Protein AF-A0A1S1Q9T5-F1 (afdb_monomer_lite)

Radius of gyration: 15.63 Å; chains: 1; bounding box: 30×16×54 Å

Foldseek 3Di:
DVLVVLLVVLLQLLQPDQDLVNSLVVSVVSLVVVCVVVQVVCCVPPVVVPDPVSVVVSVVSSVSSNVSSVVSNVVNVVVVVVVVVD

Structure (mmCIF, N/CA/C/O backbone):
data_AF-A0A1S1Q9T5-F1
#
_entry.id   AF-A0A1S1Q9T5-F1
#
loop_
_atom_site.group_PDB
_atom_site.id
_atom_site.type_symbol
_atom_site.label_atom_id
_atom_site.label_alt_id
_atom_site.label_comp_id
_atom_site.label_asym_id
_atom_site.label_entity_id
_atom_site.label_seq_id
_atom_site.pdbx_PDB_ins_code
_atom_site.Cartn_x
_atom_site.Cartn_y
_atom_site.Cartn_z
_atom_site.occupancy
_atom_site.B_iso_or_equiv
_atom_site.auth_seq_id
_atom_site.auth_comp_id
_atom_site.auth_asym_id
_atom_site.auth_atom_id
_atom_site.pdbx_PDB_model_num
ATOM 1 N N . MET A 1 1 ? 10.849 -7.955 -4.914 1.00 50.88 1 MET A N 1
ATOM 2 C CA . MET A 1 1 ? 11.074 -7.750 -3.460 1.00 50.88 1 MET A CA 1
ATOM 3 C C . MET A 1 1 ? 10.328 -6.525 -2.893 1.00 50.88 1 MET A C 1
ATOM 5 O O . MET A 1 1 ? 9.770 -6.646 -1.812 1.00 50.88 1 MET A O 1
ATOM 9 N N . ALA A 1 2 ? 10.233 -5.381 -3.592 1.00 59.16 2 ALA A N 1
ATOM 10 C CA . ALA A 1 2 ? 9.616 -4.149 -3.056 1.00 59.16 2 ALA A CA 1
ATOM 11 C C . ALA A 1 2 ? 8.101 -4.229 -2.726 1.00 59.16 2 ALA A C 1
ATOM 13 O O . ALA A 1 2 ? 7.648 -3.649 -1.743 1.00 59.16 2 ALA A O 1
ATOM 14 N N . GLN A 1 3 ? 7.312 -4.983 -3.500 1.00 60.22 3 GLN A N 1
ATOM 15 C CA . GLN A 1 3 ? 5.851 -5.071 -3.322 1.00 60.22 3 GLN A CA 1
ATOM 16 C C . GLN A 1 3 ? 5.433 -5.782 -2.021 1.00 60.22 3 GLN A C 1
ATOM 18 O O . GLN A 1 3 ? 4.447 -5.401 -1.395 1.00 60.22 3 GLN A O 1
ATOM 23 N N . ILE A 1 4 ? 6.213 -6.768 -1.562 1.00 64.19 4 ILE A N 1
ATOM 24 C CA . ILE A 1 4 ? 5.937 -7.505 -0.317 1.00 64.19 4 ILE A CA 1
ATOM 25 C C . ILE A 1 4 ? 6.123 -6.590 0.901 1.00 64.19 4 ILE A C 1
ATOM 27 O O . ILE A 1 4 ? 5.299 -6.599 1.813 1.00 64.19 4 ILE A O 1
ATOM 31 N N . ALA A 1 5 ? 7.158 -5.743 0.892 1.00 65.12 5 ALA A N 1
ATOM 32 C CA . ALA A 1 5 ? 7.405 -4.778 1.963 1.00 65.12 5 ALA A CA 1
ATOM 33 C C . ALA A 1 5 ? 6.255 -3.765 2.109 1.00 65.12 5 ALA A C 1
ATOM 35 O O . ALA A 1 5 ? 5.893 -3.401 3.226 1.00 65.12 5 ALA A O 1
ATOM 36 N N . MET A 1 6 ? 5.621 -3.366 1.000 1.00 66.50 6 MET A N 1
ATO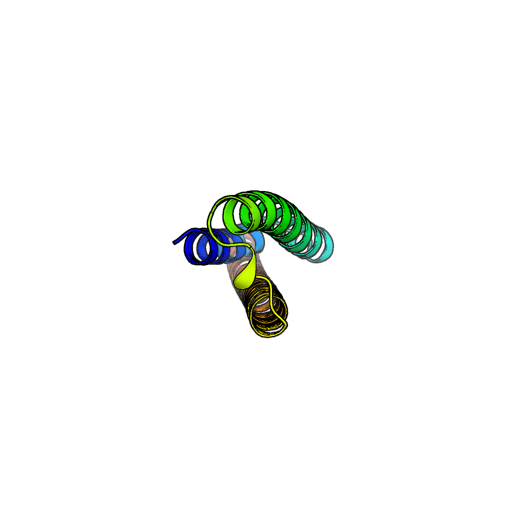M 37 C CA . MET A 1 6 ? 4.431 -2.511 1.046 1.00 66.50 6 MET A CA 1
ATOM 38 C C . MET A 1 6 ? 3.236 -3.190 1.708 1.00 66.50 6 MET A C 1
ATOM 40 O O . MET A 1 6 ? 2.572 -2.575 2.542 1.00 66.50 6 MET A O 1
ATOM 44 N N . LEU A 1 7 ? 2.982 -4.463 1.395 1.00 66.31 7 LEU A N 1
ATOM 45 C CA . LEU A 1 7 ? 1.890 -5.215 2.018 1.00 66.31 7 LEU A CA 1
ATOM 46 C C . LEU A 1 7 ? 2.076 -5.321 3.539 1.00 66.31 7 LEU A C 1
ATOM 48 O O . LEU A 1 7 ? 1.105 -5.180 4.283 1.00 66.31 7 LEU A O 1
ATOM 52 N N . LEU A 1 8 ? 3.317 -5.449 4.016 1.00 72.88 8 LEU A N 1
ATOM 53 C CA . LEU A 1 8 ? 3.624 -5.481 5.450 1.00 72.88 8 LEU A CA 1
ATOM 54 C C . LEU A 1 8 ? 3.285 -4.171 6.180 1.00 72.88 8 LEU A C 1
ATOM 56 O O . LEU A 1 8 ? 2.985 -4.214 7.371 1.00 72.88 8 LEU A O 1
ATOM 60 N N . LEU A 1 9 ? 3.283 -3.024 5.491 1.00 70.69 9 LEU A N 1
ATOM 61 C CA . LEU A 1 9 ? 2.964 -1.718 6.085 1.00 70.69 9 LEU A CA 1
ATOM 62 C C . LEU A 1 9 ? 1.457 -1.428 6.146 1.00 70.69 9 LEU A C 1
ATOM 64 O O . LEU A 1 9 ? 1.005 -0.675 7.012 1.00 70.69 9 LEU A O 1
ATOM 68 N N . THR A 1 10 ? 0.658 -2.046 5.275 1.00 72.31 10 THR A N 1
ATOM 69 C CA . THR A 1 10 ? -0.797 -1.803 5.212 1.00 72.31 10 THR A CA 1
ATOM 70 C C . THR A 1 10 ? -1.549 -2.273 6.464 1.00 72.31 10 THR A C 1
ATOM 72 O O . THR A 1 10 ? -2.449 -1.588 6.957 1.00 72.31 10 THR A O 1
ATOM 75 N N . VAL A 1 11 ? -1.121 -3.386 7.066 1.00 68.69 11 VAL A N 1
ATOM 76 C CA . VAL A 1 11 ? -1.687 -3.906 8.322 1.00 68.69 11 VAL A CA 1
ATOM 77 C C . VAL A 1 11 ? -1.460 -2.955 9.512 1.00 68.69 11 VAL A C 1
ATOM 79 O O . VAL A 1 11 ? -2.447 -2.577 10.154 1.00 68.69 11 VAL A O 1
ATOM 82 N N . PRO A 1 12 ? -0.223 -2.521 9.841 1.00 72.38 12 PRO A N 1
ATOM 83 C CA . PRO A 1 12 ? 0.003 -1.570 10.925 1.00 72.38 12 PRO A CA 1
ATOM 84 C C . PRO A 1 12 ? -0.651 -0.212 10.649 1.00 72.38 12 PRO A C 1
ATOM 86 O O . PRO A 1 12 ? -1.232 0.353 11.576 1.00 72.38 12 PRO A O 1
ATOM 89 N N . LEU A 1 13 ? -0.676 0.271 9.399 1.00 71.00 13 LEU A N 1
ATOM 90 C CA . LEU A 1 13 ? -1.446 1.467 9.024 1.00 71.00 13 LEU A CA 1
ATOM 91 C C . LEU A 1 13 ? -2.913 1.345 9.467 1.00 71.00 13 LEU A C 1
ATOM 93 O O . LEU A 1 13 ? -3.436 2.240 10.129 1.00 71.00 13 LEU A O 1
ATOM 97 N N . GLY A 1 14 ? -3.565 0.212 9.201 1.00 65.25 14 GLY A N 1
ATOM 98 C CA . GLY A 1 14 ? -4.933 -0.026 9.665 1.00 65.25 14 GLY A CA 1
ATOM 99 C C . GLY A 1 14 ? -5.076 -0.111 11.192 1.00 65.25 14 GLY A C 1
ATOM 100 O O . GLY A 1 14 ? -6.080 0.336 11.743 1.00 65.25 14 GLY A O 1
ATOM 101 N N . ILE A 1 15 ? -4.085 -0.664 11.896 1.00 67.56 15 ILE A N 1
ATOM 102 C CA . ILE A 1 15 ? -4.127 -0.821 13.361 1.00 67.56 15 ILE A CA 1
ATOM 103 C C . ILE A 1 15 ? -3.971 0.530 14.075 1.00 67.56 15 ILE A C 1
ATOM 105 O O . ILE A 1 15 ? -4.733 0.823 15.008 1.00 67.56 15 ILE A O 1
ATOM 109 N N . TYR A 1 16 ? -2.988 1.331 13.656 1.00 74.81 16 TYR A N 1
ATOM 110 C CA . TYR A 1 16 ? -2.603 2.574 14.326 1.00 74.81 16 TYR A CA 1
ATOM 111 C C . TYR A 1 16 ? -3.484 3.763 13.931 1.00 74.81 16 TYR A C 1
ATOM 113 O O . TYR A 1 16 ? -3.767 4.608 14.781 1.00 74.81 16 TYR A O 1
ATOM 121 N N . LEU A 1 17 ? -3.983 3.826 12.691 1.00 77.19 17 LEU A N 1
ATOM 122 C CA . LEU A 1 17 ? -4.885 4.906 12.296 1.00 77.19 17 LEU A CA 1
ATOM 123 C C . LEU A 1 17 ? -6.303 4.678 12.826 1.00 77.19 17 LEU A C 1
ATOM 125 O O . LEU A 1 17 ? -6.951 3.650 12.617 1.00 77.19 17 LEU A O 1
ATOM 129 N N . ALA A 1 18 ? -6.820 5.687 13.525 1.00 67.56 18 ALA A N 1
ATOM 130 C CA . ALA A 1 18 ? -8.154 5.620 14.098 1.00 67.56 18 ALA A CA 1
ATOM 131 C C . ALA A 1 18 ? -9.271 5.796 13.070 1.00 67.56 18 ALA A C 1
ATOM 133 O O . ALA 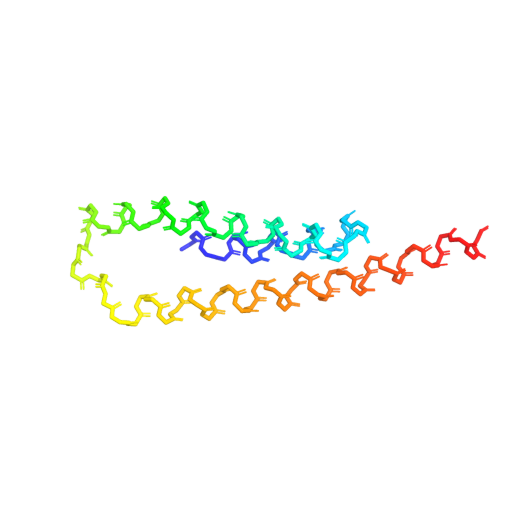A 1 18 ? -10.335 5.184 13.209 1.00 67.56 18 ALA A O 1
ATOM 134 N N . ASN A 1 19 ? -9.009 6.606 12.047 1.00 78.75 19 ASN A N 1
ATOM 135 C CA . ASN A 1 19 ? -9.987 7.020 11.061 1.00 78.75 19 ASN A CA 1
ATOM 136 C C . ASN A 1 19 ? -9.867 6.186 9.778 1.00 78.75 19 ASN A C 1
ATOM 138 O O . ASN A 1 19 ? -8.802 6.103 9.164 1.00 78.75 19 ASN A O 1
ATOM 142 N N . ARG A 1 20 ? -10.994 5.597 9.357 1.00 77.62 20 ARG A N 1
ATOM 143 C CA . ARG A 1 20 ? -11.083 4.708 8.190 1.00 77.62 20 ARG A CA 1
ATOM 144 C C . ARG A 1 20 ? -10.644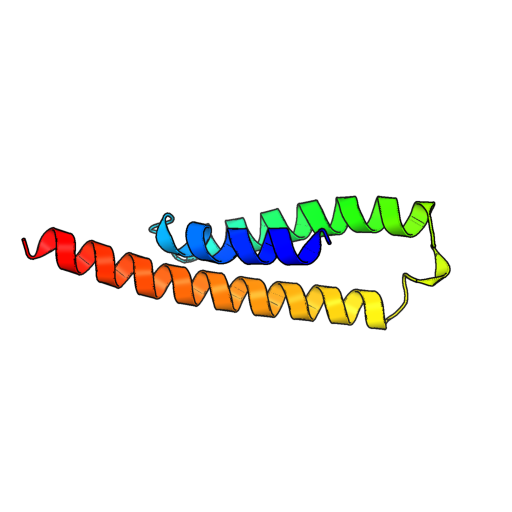 5.423 6.910 1.00 77.62 20 ARG A C 1
ATOM 146 O O . ARG A 1 20 ? -9.878 4.860 6.138 1.00 77.62 20 ARG A O 1
ATOM 153 N N . ARG A 1 21 ? -11.096 6.671 6.711 1.00 82.94 21 ARG A N 1
ATOM 154 C CA . ARG A 1 21 ? -10.730 7.484 5.537 1.00 82.94 21 ARG A CA 1
ATOM 155 C C . ARG A 1 21 ? -9.229 7.745 5.490 1.00 82.94 21 ARG A C 1
ATOM 157 O O . ARG A 1 21 ? -8.618 7.531 4.453 1.00 82.94 21 ARG A O 1
ATOM 164 N N . THR A 1 22 ? -8.635 8.144 6.613 1.00 81.69 22 THR A N 1
ATOM 165 C CA . THR A 1 22 ? -7.200 8.440 6.690 1.00 81.69 22 THR A CA 1
ATOM 166 C C . THR A 1 22 ? -6.351 7.194 6.445 1.00 81.69 22 THR A C 1
ATOM 168 O O . THR A 1 22 ? -5.368 7.276 5.722 1.00 81.69 22 THR A O 1
ATOM 171 N N . ALA A 1 23 ? -6.749 6.030 6.971 1.00 78.12 23 ALA A N 1
ATOM 172 C CA . ALA A 1 23 ? -6.033 4.774 6.741 1.00 78.12 23 ALA A CA 1
ATOM 173 C C . ALA A 1 23 ? -6.052 4.344 5.263 1.00 78.12 23 ALA A C 1
ATOM 175 O O . ALA A 1 23 ? -5.021 3.944 4.720 1.00 78.12 23 ALA A O 1
ATOM 176 N N . TYR A 1 24 ? -7.199 4.472 4.588 1.00 79.38 24 TYR A N 1
ATOM 177 C CA . TYR A 1 24 ? -7.284 4.195 3.153 1.00 79.38 24 TYR A CA 1
ATOM 178 C C . TYR A 1 24 ? -6.493 5.197 2.317 1.00 79.38 24 TYR A C 1
ATOM 180 O O . TYR A 1 24 ? -5.740 4.777 1.446 1.00 79.38 24 TYR A O 1
ATOM 188 N N . LEU A 1 25 ? -6.615 6.497 2.603 1.00 82.88 25 LEU A N 1
ATOM 189 C CA . LEU A 1 25 ? -5.848 7.526 1.900 1.00 82.88 25 LEU A CA 1
ATOM 190 C C . LEU A 1 25 ? -4.344 7.302 2.066 1.00 82.88 25 LEU A C 1
ATOM 192 O O . LEU A 1 25 ? -3.626 7.316 1.075 1.00 82.88 25 LEU A O 1
ATOM 196 N N . ALA A 1 26 ? -3.878 7.009 3.281 1.00 81.38 26 ALA A N 1
ATOM 197 C CA . ALA A 1 26 ? -2.475 6.689 3.531 1.00 81.38 26 ALA A CA 1
ATOM 198 C C . ALA A 1 26 ? -2.018 5.446 2.748 1.00 81.38 26 ALA A C 1
ATOM 200 O O . ALA A 1 26 ? -0.927 5.449 2.189 1.00 81.38 26 ALA A O 1
ATOM 201 N N . THR A 1 27 ? -2.867 4.416 2.652 1.00 81.00 27 THR A N 1
ATOM 202 C CA . THR A 1 27 ? -2.577 3.204 1.864 1.00 81.00 27 THR A CA 1
ATOM 203 C C . THR A 1 27 ? -2.453 3.523 0.373 1.00 81.00 27 THR A C 1
ATOM 205 O O . THR A 1 27 ? -1.504 3.082 -0.266 1.00 81.00 27 THR A O 1
ATOM 208 N N . ILE A 1 28 ? -3.378 4.317 -0.174 1.00 85.12 28 ILE A N 1
ATOM 209 C CA . ILE A 1 28 ? -3.370 4.721 -1.587 1.00 85.12 28 ILE A CA 1
ATOM 210 C C . ILE A 1 28 ? -2.153 5.598 -1.893 1.00 85.12 28 ILE A C 1
ATOM 212 O O . ILE A 1 28 ? -1.474 5.359 -2.885 1.00 85.12 28 ILE A O 1
ATOM 216 N N . ILE A 1 29 ? -1.853 6.582 -1.039 1.00 86.12 29 ILE A N 1
ATOM 217 C CA . ILE A 1 29 ? -0.706 7.485 -1.211 1.00 86.12 29 ILE A CA 1
ATOM 218 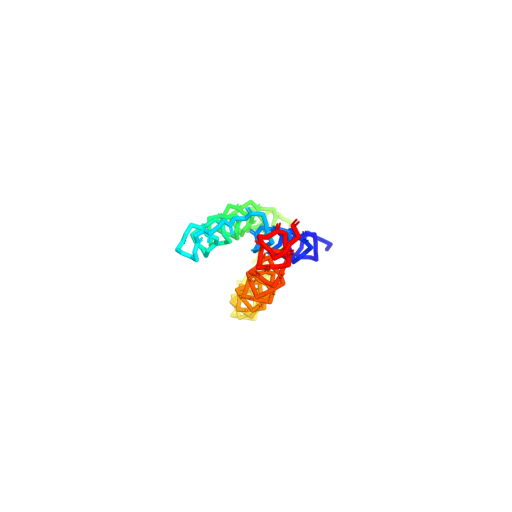C C . ILE A 1 29 ? 0.601 6.693 -1.176 1.00 86.12 29 ILE A C 1
ATOM 220 O O . ILE A 1 29 ? 1.426 6.847 -2.073 1.00 86.12 29 ILE A O 1
ATOM 224 N N . LEU A 1 30 ? 0.774 5.816 -0.183 1.00 84.12 30 LEU A N 1
ATOM 225 C CA . LEU A 1 30 ? 1.955 4.959 -0.086 1.00 84.12 30 LEU A CA 1
ATOM 226 C C . LEU A 1 30 ? 2.110 4.104 -1.349 1.00 84.12 30 LEU A C 1
ATOM 228 O O . LEU A 1 30 ? 3.194 4.046 -1.927 1.00 84.12 30 LEU A O 1
ATOM 232 N N . PHE A 1 31 ? 1.011 3.500 -1.807 1.00 85.19 31 PHE A N 1
ATOM 233 C CA . PHE A 1 31 ? 1.017 2.679 -3.008 1.00 85.19 31 PHE A CA 1
ATOM 234 C C . PHE A 1 31 ? 1.385 3.482 -4.261 1.00 85.19 31 PHE A C 1
ATOM 236 O O . PHE A 1 31 ? 2.217 3.034 -5.042 1.00 85.19 31 PHE A O 1
ATOM 243 N N . ALA A 1 32 ? 0.821 4.679 -4.433 1.00 83.56 32 ALA A N 1
ATOM 244 C CA . ALA A 1 32 ? 1.101 5.549 -5.572 1.00 83.56 32 ALA A CA 1
ATOM 245 C C . ALA A 1 32 ? 2.573 5.990 -5.621 1.00 83.56 32 ALA A C 1
ATOM 247 O O . ALA A 1 32 ? 3.190 5.945 -6.685 1.00 83.56 32 ALA A O 1
ATOM 248 N N . VAL A 1 33 ? 3.152 6.363 -4.473 1.00 84.75 33 VAL A N 1
ATOM 249 C CA . VAL A 1 33 ? 4.566 6.767 -4.374 1.00 84.75 33 VAL A CA 1
ATOM 250 C C . VAL A 1 33 ? 5.490 5.621 -4.777 1.00 84.75 33 VAL A C 1
ATOM 252 O O . VAL A 1 33 ? 6.405 5.809 -5.578 1.00 84.75 33 VAL A O 1
ATOM 255 N N . VAL A 1 34 ? 5.245 4.418 -4.256 1.00 84.62 34 VAL A N 1
ATOM 256 C CA . VAL A 1 34 ? 6.093 3.265 -4.574 1.00 84.62 34 VAL A CA 1
ATOM 257 C C . VAL A 1 34 ? 5.868 2.781 -6.000 1.00 84.62 34 VAL A C 1
ATOM 259 O O . VAL A 1 34 ? 6.841 2.418 -6.652 1.00 84.62 34 VAL A O 1
ATOM 262 N N . LEU A 1 35 ? 4.636 2.819 -6.514 1.00 85.81 35 LEU A N 1
ATOM 263 C CA . LEU A 1 35 ? 4.358 2.508 -7.915 1.00 85.81 35 LEU A CA 1
ATOM 264 C C . LEU A 1 35 ? 5.151 3.438 -8.839 1.00 85.81 35 LEU A C 1
ATOM 266 O O . LEU A 1 35 ? 5.801 2.954 -9.760 1.00 85.81 35 LEU A O 1
ATOM 270 N N . ALA A 1 36 ? 5.157 4.747 -8.573 1.00 84.62 36 ALA A N 1
ATOM 271 C CA . ALA A 1 36 ? 5.918 5.712 -9.363 1.00 84.62 36 ALA A CA 1
ATOM 272 C C . ALA A 1 36 ? 7.428 5.425 -9.317 1.00 84.62 36 ALA A C 1
ATOM 274 O O . ALA A 1 36 ? 8.065 5.310 -10.364 1.00 84.62 36 ALA A O 1
ATOM 275 N N . ALA A 1 37 ? 7.990 5.230 -8.120 1.00 84.69 37 ALA A N 1
ATOM 276 C CA . ALA A 1 37 ? 9.406 4.903 -7.958 1.00 84.69 37 ALA A CA 1
ATOM 277 C C . ALA A 1 37 ? 9.779 3.581 -8.655 1.00 84.69 37 ALA A C 1
ATOM 279 O O . ALA A 1 37 ? 10.762 3.521 -9.389 1.00 84.69 37 ALA A O 1
ATOM 280 N N . GLN A 1 38 ? 8.969 2.533 -8.475 1.00 83.19 38 GLN A N 1
ATOM 281 C CA . GLN A 1 38 ? 9.192 1.228 -9.097 1.00 83.19 38 GLN A CA 1
ATOM 282 C C . GLN A 1 38 ? 9.063 1.302 -10.620 1.00 83.19 38 GLN A C 1
ATOM 284 O O . GLN A 1 38 ? 9.845 0.663 -11.312 1.00 83.19 38 GLN A O 1
ATOM 289 N N . THR A 1 39 ? 8.107 2.070 -11.147 1.00 84.50 39 THR A N 1
ATOM 290 C CA . THR A 1 39 ? 7.921 2.227 -12.598 1.00 84.50 39 THR A CA 1
ATOM 291 C C . THR A 1 39 ? 9.157 2.852 -13.236 1.00 84.50 39 THR A C 1
ATOM 293 O O . THR A 1 39 ? 9.590 2.375 -14.277 1.00 84.50 39 THR A O 1
ATOM 296 N N . ILE A 1 40 ? 9.764 3.863 -12.601 1.00 86.19 40 ILE A N 1
ATOM 297 C CA . ILE A 1 40 ? 11.000 4.490 -13.099 1.00 86.19 40 ILE A CA 1
ATOM 298 C C . ILE A 1 40 ? 12.141 3.468 -13.161 1.00 86.19 40 ILE A C 1
ATOM 300 O O . ILE A 1 40 ? 12.811 3.371 -14.185 1.00 86.19 40 ILE A O 1
ATOM 304 N N . VAL A 1 41 ? 12.335 2.681 -12.097 1.00 85.62 41 VAL A N 1
ATOM 305 C CA . VAL A 1 41 ? 13.393 1.654 -12.053 1.00 85.62 41 VAL A CA 1
ATOM 306 C C . VAL A 1 41 ? 13.146 0.560 -13.094 1.00 85.62 41 VAL A C 1
ATOM 308 O O . VAL A 1 41 ? 14.041 0.236 -13.864 1.00 85.62 41 VAL A O 1
ATOM 311 N N . VAL A 1 42 ? 11.920 0.032 -13.177 1.00 85.88 42 VAL A N 1
ATOM 312 C CA . VAL A 1 42 ? 11.564 -1.009 -14.157 1.00 85.88 42 VAL A CA 1
ATOM 313 C C . VAL A 1 42 ? 11.692 -0.485 -15.586 1.00 85.88 42 VAL A C 1
ATOM 315 O O . VAL A 1 42 ? 12.158 -1.210 -16.455 1.00 85.88 42 VAL A O 1
ATOM 318 N N . HIS A 1 43 ? 11.330 0.773 -15.844 1.00 85.56 43 HIS A N 1
ATOM 319 C CA . HIS A 1 43 ? 11.508 1.376 -17.163 1.00 85.56 43 HIS A CA 1
ATOM 320 C C . HIS A 1 43 ? 12.987 1.526 -17.543 1.00 85.56 43 HIS A C 1
ATOM 322 O O . HIS A 1 43 ? 13.326 1.359 -18.710 1.00 85.56 43 HIS A O 1
ATOM 328 N N . ALA A 1 44 ? 13.855 1.839 -16.575 1.00 85.88 44 ALA A N 1
ATOM 329 C CA . ALA A 1 44 ? 15.289 1.984 -16.804 1.00 85.88 44 ALA A CA 1
ATOM 330 C C . ALA A 1 44 ? 15.980 0.637 -17.077 1.00 85.88 44 ALA A C 1
ATOM 332 O O . ALA A 1 44 ? 16.813 0.558 -17.976 1.00 85.88 44 ALA A O 1
ATOM 333 N N . ASP A 1 45 ? 15.610 -0.413 -16.338 1.00 86.69 45 ASP A N 1
ATOM 334 C CA . ASP A 1 45 ? 16.257 -1.726 -16.439 1.00 86.69 45 ASP A CA 1
ATOM 335 C C . ASP A 1 45 ? 15.621 -2.630 -17.508 1.00 86.69 45 ASP A C 1
ATOM 337 O O . ASP A 1 45 ? 16.306 -3.434 -18.141 1.00 86.69 45 ASP A O 1
ATOM 341 N N . THR A 1 46 ? 14.295 -2.584 -17.674 1.00 86.69 46 THR A N 1
ATOM 342 C CA . THR A 1 46 ? 13.543 -3.563 -18.484 1.00 86.69 46 THR A CA 1
ATOM 343 C C . THR A 1 46 ? 12.232 -2.971 -19.033 1.00 86.69 46 THR A C 1
ATOM 345 O O . THR A 1 46 ? 11.130 -3.380 -18.661 1.00 86.69 46 THR A O 1
ATOM 348 N N . PRO A 1 47 ? 12.295 -1.995 -19.958 1.00 82.31 47 PRO A N 1
ATOM 349 C CA . PRO A 1 47 ? 11.111 -1.255 -20.407 1.00 82.31 47 PRO A CA 1
ATOM 350 C C . PRO A 1 47 ? 10.048 -2.122 -21.104 1.00 82.31 47 PRO A C 1
ATOM 352 O O . PRO A 1 47 ? 8.867 -1.775 -21.072 1.00 82.31 47 PRO A O 1
ATOM 355 N N . SER A 1 48 ? 10.432 -3.266 -21.683 1.00 86.88 48 SER A N 1
ATOM 356 C CA . SER A 1 48 ? 9.516 -4.255 -22.275 1.00 86.88 48 SER A CA 1
ATOM 357 C C . SER A 1 48 ? 8.574 -4.914 -21.263 1.00 86.88 48 SER A C 1
ATOM 359 O O . SER A 1 48 ? 7.525 -5.434 -21.649 1.00 86.88 48 SER A O 1
ATOM 361 N N . ASP A 1 49 ? 8.921 -4.882 -19.976 1.00 84.25 49 ASP A N 1
ATOM 362 C CA . ASP A 1 49 ? 8.135 -5.521 -18.920 1.00 84.25 49 ASP A CA 1
ATOM 363 C C . ASP A 1 49 ? 6.947 -4.655 -18.478 1.00 84.25 49 ASP A C 1
ATOM 365 O O . ASP A 1 49 ? 6.033 -5.150 -17.814 1.00 84.25 49 ASP A O 1
ATOM 369 N N . ILE A 1 50 ? 6.896 -3.383 -18.899 1.00 85.44 50 ILE A N 1
ATOM 370 C CA . ILE A 1 50 ? 5.743 -2.494 -18.699 1.00 85.44 50 ILE A CA 1
ATOM 371 C C . ILE A 1 50 ? 4.662 -2.834 -19.733 1.00 85.44 50 ILE A C 1
ATOM 373 O O . ILE A 1 50 ? 4.387 -2.099 -20.680 1.00 85.44 50 ILE A O 1
ATOM 377 N N . ASN A 1 51 ? 4.039 -3.990 -19.542 1.00 88.19 51 ASN A N 1
ATOM 378 C CA . ASN A 1 51 ? 2.926 -4.478 -20.345 1.00 88.19 51 ASN A CA 1
ATOM 379 C C . ASN A 1 51 ? 1.618 -4.481 -19.532 1.00 88.19 51 ASN A C 1
ATOM 381 O O . ASN A 1 51 ? 1.558 -4.039 -18.385 1.00 88.19 51 ASN A O 1
ATOM 385 N N . TRP A 1 52 ? 0.530 -4.969 -20.124 1.00 87.25 52 TRP A N 1
ATOM 386 C CA . TRP A 1 52 ? -0.775 -5.001 -19.458 1.00 87.25 52 TRP A CA 1
ATOM 387 C C . TRP A 1 52 ? -0.756 -5.805 -18.139 1.00 87.25 52 TRP A C 1
ATOM 389 O O . TRP A 1 52 ? -1.428 -5.423 -17.178 1.00 87.25 52 TRP A O 1
ATOM 399 N N . THR A 1 53 ? 0.052 -6.869 -18.055 1.00 84.38 53 THR A N 1
ATOM 400 C CA . THR A 1 53 ? 0.195 -7.706 -16.856 1.00 84.38 53 THR A CA 1
ATOM 401 C C . THR A 1 53 ? 0.841 -6.931 -15.710 1.00 84.38 53 THR A C 1
ATOM 403 O O . THR A 1 53 ? 0.428 -7.089 -14.562 1.00 84.38 53 THR A O 1
ATOM 406 N N . TYR A 1 54 ? 1.798 -6.042 -16.002 1.00 84.75 54 TYR A N 1
ATOM 407 C CA . TYR A 1 54 ? 2.401 -5.152 -15.003 1.00 84.75 54 TYR A CA 1
ATOM 408 C C . TYR A 1 54 ? 1.339 -4.295 -14.305 1.00 84.75 54 TYR A C 1
ATOM 410 O O . TYR A 1 54 ? 1.280 -4.239 -13.073 1.00 84.75 54 TYR A O 1
ATOM 418 N N . TRP A 1 55 ? 0.451 -3.670 -15.077 1.00 86.25 55 TRP A N 1
ATOM 419 C CA . TRP A 1 55 ? -0.630 -2.850 -14.527 1.00 86.25 55 TRP A CA 1
ATOM 420 C C . TRP A 1 55 ? -1.643 -3.686 -13.743 1.00 86.25 55 TRP A C 1
ATOM 422 O O . TRP A 1 55 ? -2.064 -3.275 -12.660 1.00 86.25 55 TRP A O 1
ATOM 432 N N . LEU A 1 56 ? -1.975 -4.883 -14.236 1.00 87.81 56 LEU A N 1
ATOM 433 C CA . LEU A 1 56 ? -2.881 -5.802 -13.548 1.00 87.81 56 LEU A CA 1
ATOM 434 C C . LEU A 1 56 ? -2.332 -6.242 -12.183 1.00 87.81 56 LEU A C 1
ATOM 436 O O . LEU A 1 56 ? -3.054 -6.198 -11.187 1.00 87.81 56 LEU A O 1
ATOM 440 N N . LEU A 1 57 ? -1.056 -6.631 -12.112 1.00 84.12 57 LEU A N 1
ATOM 441 C CA . LEU A 1 57 ? -0.421 -7.063 -10.864 1.00 84.12 57 LEU A CA 1
ATOM 442 C C . LEU A 1 57 ? -0.332 -5.922 -9.846 1.00 84.12 57 LEU A C 1
ATOM 444 O O . LEU A 1 57 ? -0.571 -6.135 -8.654 1.00 84.12 57 LEU A O 1
ATOM 448 N N . ASN A 1 58 ? -0.049 -4.700 -10.299 1.00 86.25 58 ASN A N 1
ATOM 449 C CA . ASN A 1 58 ? -0.063 -3.532 -9.424 1.00 86.25 58 ASN A CA 1
ATOM 450 C C . ASN A 1 58 ? -1.480 -3.230 -8.910 1.00 86.25 58 ASN A C 1
ATOM 452 O O . ASN A 1 58 ? -1.663 -3.034 -7.708 1.00 86.25 58 ASN A O 1
ATOM 456 N N . ALA A 1 59 ? -2.502 -3.288 -9.766 1.00 85.12 59 ALA A N 1
ATOM 457 C CA . ALA A 1 59 ? -3.892 -3.123 -9.340 1.00 85.12 59 ALA A CA 1
ATOM 458 C C . ALA A 1 59 ? -4.322 -4.196 -8.321 1.00 85.12 59 ALA A C 1
ATOM 460 O O . ALA A 1 59 ? -4.927 -3.873 -7.295 1.00 85.12 59 ALA A O 1
ATOM 461 N N . ALA A 1 60 ? -3.952 -5.460 -8.551 1.00 86.56 60 ALA A N 1
ATOM 462 C CA . ALA A 1 60 ? -4.205 -6.551 -7.613 1.00 86.56 60 ALA A CA 1
ATOM 463 C C . ALA A 1 60 ? -3.494 -6.320 -6.269 1.00 86.56 60 ALA A C 1
ATOM 465 O O . ALA A 1 60 ? -4.094 -6.499 -5.209 1.00 86.56 60 ALA A O 1
ATOM 466 N N . THR A 1 61 ? -2.246 -5.847 -6.294 1.00 83.94 61 THR A N 1
ATOM 467 C CA . THR A 1 61 ? -1.479 -5.545 -5.075 1.00 83.94 61 THR A CA 1
ATOM 468 C C . THR A 1 61 ? -2.126 -4.415 -4.273 1.00 83.94 61 THR A C 1
ATOM 470 O O . THR A 1 61 ? -2.233 -4.520 -3.049 1.00 83.94 61 THR A O 1
ATOM 473 N N . LEU A 1 62 ? -2.620 -3.367 -4.939 1.00 83.75 62 LEU A N 1
ATOM 474 C CA . LEU A 1 62 ? -3.377 -2.301 -4.282 1.00 83.75 62 LEU A CA 1
ATOM 475 C C . LEU A 1 62 ? -4.652 -2.845 -3.624 1.00 83.75 62 LEU A C 1
ATOM 477 O O . LEU A 1 62 ? -4.935 -2.513 -2.471 1.00 83.75 62 LEU A O 1
ATOM 481 N N . ALA A 1 63 ? -5.400 -3.706 -4.320 1.00 84.88 63 ALA A N 1
ATOM 482 C CA . ALA A 1 63 ? -6.610 -4.322 -3.777 1.00 84.88 63 ALA A CA 1
ATOM 483 C C . ALA A 1 63 ? -6.310 -5.158 -2.520 1.00 84.88 63 ALA A C 1
ATOM 485 O O . ALA A 1 63 ? -6.996 -5.015 -1.504 1.00 84.88 63 ALA A O 1
ATOM 486 N N . VAL A 1 64 ? -5.241 -5.961 -2.550 1.00 85.00 64 VAL A N 1
ATOM 487 C CA . VAL A 1 64 ? -4.770 -6.718 -1.379 1.00 85.00 64 VAL A CA 1
ATOM 488 C C . VAL A 1 64 ? -4.364 -5.769 -0.249 1.00 85.00 64 VAL A C 1
ATOM 490 O O . VAL A 1 64 ? -4.773 -5.975 0.894 1.00 85.00 64 VAL A O 1
ATOM 493 N N . GLY A 1 65 ? -3.632 -4.695 -0.551 1.00 82.19 65 GLY A N 1
ATOM 494 C CA . GLY A 1 65 ? -3.237 -3.682 0.428 1.00 82.19 65 GLY A CA 1
ATOM 495 C C . GLY A 1 65 ? -4.432 -3.027 1.129 1.00 82.19 65 GLY A C 1
ATOM 496 O O . GLY A 1 65 ? -4.450 -2.915 2.353 1.00 82.19 65 GLY A O 1
ATOM 497 N N . LEU A 1 66 ? -5.485 -2.668 0.391 1.00 83.25 66 LEU A N 1
ATOM 498 C CA . LEU A 1 66 ? -6.729 -2.140 0.970 1.00 83.25 66 LEU A CA 1
ATOM 499 C C . LEU A 1 66 ? -7.457 -3.184 1.842 1.00 83.25 66 LEU A C 1
ATOM 501 O O . LEU A 1 66 ? -8.012 -2.844 2.898 1.00 83.25 66 LEU A O 1
ATOM 505 N N . GLY A 1 67 ? -7.427 -4.458 1.441 1.00 82.88 67 GLY A N 1
ATOM 506 C CA . GLY A 1 67 ? -7.917 -5.592 2.235 1.00 82.88 67 GLY A CA 1
ATOM 507 C C . GLY A 1 67 ? -7.155 -5.774 3.557 1.00 82.88 67 GLY A C 1
ATOM 508 O O . GLY A 1 67 ? -7.739 -5.974 4.623 1.00 82.88 67 GLY A O 1
ATOM 509 N N . LEU A 1 68 ? -5.836 -5.620 3.533 1.00 82.00 68 LEU A N 1
ATOM 510 C CA . LEU A 1 68 ? -5.006 -5.682 4.734 1.00 82.00 68 LEU A CA 1
ATOM 511 C C . LEU A 1 68 ? -5.219 -4.468 5.648 1.00 82.00 68 LEU A C 1
ATOM 513 O O . LEU A 1 68 ? -5.347 -4.632 6.864 1.00 82.00 68 LEU A O 1
ATOM 517 N N . THR A 1 69 ? -5.364 -3.266 5.087 1.00 85.00 69 THR A N 1
ATOM 518 C CA . THR A 1 69 ? -5.712 -2.060 5.855 1.00 85.00 69 THR A CA 1
ATOM 519 C C . THR A 1 69 ? -7.077 -2.205 6.533 1.00 85.00 69 THR A C 1
ATOM 521 O O . THR A 1 69 ? -7.239 -1.815 7.693 1.00 85.00 69 THR A O 1
ATOM 524 N N . THR A 1 70 ? -8.066 -2.814 5.868 1.00 83.62 70 THR A N 1
ATOM 525 C CA . THR A 1 70 ? -9.367 -3.112 6.498 1.00 83.62 70 THR A CA 1
ATOM 526 C C . THR A 1 70 ? -9.260 -4.112 7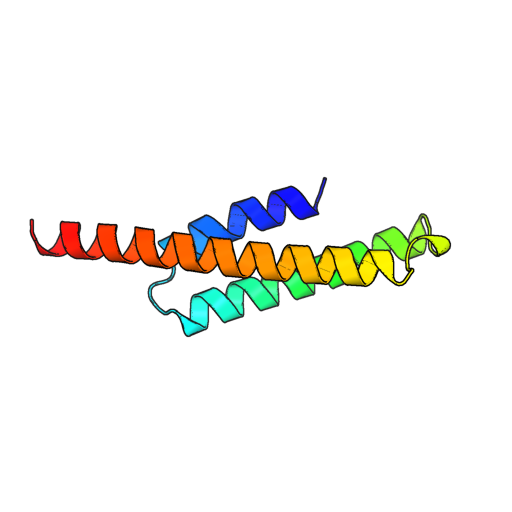.637 1.00 83.62 70 THR A C 1
ATOM 528 O O . THR A 1 70 ? -9.847 -3.873 8.698 1.00 83.62 70 THR A O 1
ATOM 531 N N . ALA A 1 71 ? -8.494 -5.188 7.458 1.00 81.62 71 ALA A N 1
ATOM 532 C CA . ALA A 1 71 ? -8.225 -6.148 8.524 1.00 81.62 71 ALA A CA 1
ATOM 533 C C . ALA A 1 71 ? -7.527 -5.476 9.722 1.00 81.62 71 ALA A C 1
ATOM 535 O O . ALA A 1 71 ? -7.948 -5.653 10.871 1.00 81.62 71 ALA A O 1
ATOM 536 N N . GLY A 1 72 ? -6.530 -4.624 9.461 1.00 81.25 72 GLY A N 1
ATOM 537 C CA . GLY A 1 72 ? -5.841 -3.826 10.476 1.00 81.25 72 GLY A CA 1
ATOM 538 C C . GLY A 1 72 ? -6.786 -2.898 11.244 1.00 81.25 72 GLY A C 1
ATOM 539 O O . GLY A 1 72 ? -6.753 -2.865 12.474 1.00 81.25 72 GLY A O 1
ATOM 540 N N . LEU A 1 73 ? -7.701 -2.214 10.549 1.00 82.69 73 LEU A N 1
ATOM 541 C CA . LEU A 1 73 ? -8.726 -1.363 11.171 1.00 82.69 73 LEU A CA 1
ATOM 542 C C . LEU A 1 73 ? -9.677 -2.160 12.070 1.00 82.69 73 LEU A C 1
ATOM 544 O O . LEU A 1 73 ? -10.032 -1.696 13.158 1.00 82.69 73 LEU A O 1
ATOM 548 N N . ALA A 1 74 ? -10.086 -3.359 11.648 1.00 82.25 74 ALA A N 1
ATOM 549 C CA . ALA A 1 74 ? -10.923 -4.238 12.462 1.00 82.25 74 ALA A CA 1
ATOM 550 C C . ALA A 1 74 ? -10.191 -4.687 13.741 1.00 82.25 74 ALA A C 1
ATOM 552 O O . ALA A 1 74 ? -10.761 -4.631 14.836 1.00 82.25 74 ALA A O 1
ATOM 553 N N . LEU A 1 75 ? -8.913 -5.057 13.625 1.00 82.62 75 LEU A N 1
ATOM 554 C CA . LEU A 1 75 ? -8.046 -5.403 14.757 1.00 82.62 75 LEU A CA 1
ATOM 555 C C . LEU A 1 75 ? -7.825 -4.210 15.703 1.00 82.62 75 LEU A C 1
ATOM 557 O O . LEU A 1 75 ? -7.954 -4.352 16.922 1.00 82.62 75 LEU A O 1
ATOM 561 N N . GLY A 1 76 ? -7.545 -3.024 15.158 1.00 80.56 76 GLY A N 1
ATOM 562 C CA . GLY A 1 76 ? -7.341 -1.789 15.916 1.00 80.56 76 GLY A CA 1
ATOM 563 C C . GLY A 1 76 ? -8.588 -1.347 16.684 1.00 80.56 76 GLY A C 1
ATOM 564 O O . GLY A 1 76 ? -8.481 -0.940 17.844 1.00 80.56 76 GLY A O 1
ATOM 565 N N . ARG A 1 77 ? -9.779 -1.493 16.085 1.00 81.12 77 ARG A N 1
ATOM 566 C CA . ARG A 1 77 ? -11.067 -1.264 16.765 1.00 81.12 77 ARG A CA 1
ATOM 567 C C . ARG A 1 77 ? -11.253 -2.218 17.940 1.00 81.12 77 ARG A C 1
ATOM 569 O O . ARG A 1 77 ? -11.471 -1.749 19.050 1.00 81.12 77 ARG A O 1
ATOM 576 N N . ARG A 1 78 ? -11.068 -3.529 17.729 1.00 79.44 78 ARG A N 1
ATOM 577 C CA . ARG A 1 78 ? -11.167 -4.543 18.800 1.00 79.44 78 ARG A CA 1
ATOM 578 C C . ARG A 1 78 ? -10.222 -4.244 19.969 1.00 79.44 78 ARG A C 1
ATOM 580 O O . ARG A 1 78 ? -10.621 -4.369 21.123 1.00 79.44 78 ARG A O 1
ATOM 587 N N . ARG A 1 79 ? -8.984 -3.820 19.685 1.00 79.44 79 ARG A N 1
ATOM 588 C CA . ARG A 1 79 ? -8.003 -3.431 20.716 1.00 79.44 79 ARG A CA 1
ATOM 589 C C . ARG A 1 79 ? -8.434 -2.194 21.505 1.00 79.44 79 ARG A C 1
ATOM 591 O O . ARG A 1 79 ? -8.288 -2.185 22.723 1.00 79.44 79 ARG A O 1
ATOM 598 N N . ARG A 1 80 ? -8.966 -1.170 20.832 1.00 77.75 80 ARG A N 1
ATOM 599 C CA . ARG A 1 80 ? -9.456 0.053 21.488 1.00 77.75 80 ARG A CA 1
ATOM 600 C C . ARG A 1 80 ? -10.671 -0.220 22.369 1.00 77.75 80 ARG A C 1
ATOM 602 O O . ARG A 1 80 ? -10.653 0.202 23.514 1.00 77.75 80 ARG A O 1
ATOM 609 N N . THR A 1 81 ? -11.638 -1.005 21.891 1.00 78.94 81 THR A N 1
ATOM 610 C CA . THR A 1 81 ? -12.814 -1.396 22.685 1.00 78.94 81 THR A CA 1
ATOM 611 C C . THR A 1 81 ? -12.424 -2.160 23.953 1.00 78.94 81 THR A C 1
ATOM 613 O O . THR A 1 81 ? -12.983 -1.893 25.011 1.00 78.94 81 THR A O 1
ATOM 616 N N . ARG A 1 82 ? -11.426 -3.056 23.878 1.00 75.31 82 ARG A N 1
ATOM 617 C CA . ARG A 1 82 ? -10.889 -3.751 25.064 1.00 75.31 82 ARG A CA 1
ATOM 618 C C . ARG A 1 82 ? -10.189 -2.808 26.049 1.00 75.31 82 ARG A C 1
ATOM 620 O O . ARG A 1 82 ? -10.298 -3.023 27.243 1.00 75.31 82 ARG A O 1
ATOM 627 N N . ARG A 1 83 ? -9.488 -1.773 25.569 1.00 73.06 83 ARG A N 1
ATOM 628 C CA . ARG A 1 83 ? -8.834 -0.776 26.439 1.00 73.06 83 ARG A CA 1
ATOM 629 C C . ARG A 1 83 ? -9.812 0.144 27.164 1.00 73.06 83 ARG A C 1
ATOM 631 O O . ARG A 1 83 ? -9.467 0.605 28.231 1.00 73.06 83 ARG A O 1
ATOM 638 N N . THR A 1 84 ? -10.974 0.433 26.585 1.00 69.44 84 THR A N 1
ATOM 639 C CA . THR A 1 84 ? -12.030 1.233 27.236 1.00 69.44 84 THR A CA 1
ATOM 640 C C . THR A 1 84 ? -12.904 0.436 28.206 1.00 69.44 84 THR A C 1
ATOM 642 O O . THR A 1 84 ? -13.686 1.039 28.926 1.00 69.44 84 THR A O 1
ATOM 645 N N . ALA A 1 85 ? -12.836 -0.899 28.175 1.00 65.25 85 ALA A N 1
ATOM 646 C CA . ALA A 1 85 ? -13.606 -1.779 29.059 1.00 65.25 85 ALA A CA 1
ATOM 647 C C . ALA A 1 85 ? -12.833 -2.205 30.324 1.00 65.25 85 ALA A C 1
ATOM 649 O O . ALA A 1 85 ? -13.434 -2.800 31.213 1.00 65.25 85 ALA A O 1
ATOM 650 N N . ASN A 1 86 ? -11.528 -1.913 30.376 1.00 53.50 86 ASN A N 1
ATOM 651 C CA . ASN A 1 86 ? -10.662 -2.047 31.550 1.00 53.50 86 ASN A CA 1
ATOM 652 C C . ASN A 1 86 ? -10.433 -0.670 32.170 1.00 53.50 86 ASN A C 1
ATOM 654 O O . ASN A 1 86 ? -10.220 -0.628 33.397 1.00 53.50 86 ASN A O 1
#

pLDDT: mean 79.25, std 8.23, range [50.88, 88.19]

Sequence (86 aa):
MAQIAMLLLTVPLGIYLANRRTAYLATIILFAVVLAAQTIVVHADTPSDINWTYWLLNAATLAVGLGLTTAGLALGRRRRTRRTAN

Secondary structure (DSSP, 8-state):
-HHHHHHHHHHHHHHH---HHHHHHHHHHHHHHHHHHHHHHHHHH-GGG-SHHHHHHHHHHHHHHHHHHHHHHHHHHHHHHHHH--

=== Feature glossary ===
Reading guide. The protein is described through the following features:

Foldseek 3Di. A 3Di character summarizes, for each residue, the relative orientation of the Cα frame of its nearest spatial neighbor. Because it encodes fold topology rather than chemistry, 3Di alignments detect remote structural similarity that sequence alignment misses.

Contact-map, Ramachandran, and PAE plots. Plot images: a contact map (which residues are close in 3D, as an N×N binary image), a Ramachandran scatter (backbone torsion angles, revealing secondary-structure composition at a glance), and — for AlphaFold structures — a PAE heatmap (pairwise prediction confidence).

Radius of gyration, Cα contacts, bounding box. Radius of gyration (Rg) is the root-mean-square distance of Cα atoms from their centroid — a single number for overall size and compactness. A globular domain of N residues has Rg ≈ 2.2·N^0.38 Å; an extended or disordered chain has a much larger Rg. The Cα contact count is the number of residue pairs whose Cα atoms are within 8 Å and are more than four positions apart in sequence — a standard proxy for tertiary packing density. The bounding box is the smallest axis-aligned box enclosing all Cα atoms.

Secondary structure (8-state, DSSP). Eight-state secondary structure (DSSP): H is the canonical α-helix, G the tighter 3₁₀-helix, I the wider π-helix; E/B are β-structure, T and S are turns and bends, and '-' is everything else. DSSP derives these from the pattern of main-chain N–H···O=C hydrogen bonds, not from the sequence.

B-factor. B-factor (Debye–Waller factor) reflects atomic displacement in the crystal lattice. It is an experimental observable (units Å²), not a prediction; low values mean the atom is pinned down, high values mean it moves or is heterogeneous across the crystal.

pLDDT. pLDDT is the predicted lDDT-Cα score: AlphaFold's confidence that the local environment of each residue (all inter-atomic distances within 15 Å) is correctly placed. It is a per-residue number between 0 and 100, with higher meaning more reliable.

Nearest PDB structures. Nearest PDB neighbors are the top structural matches found by Foldseek when searching this structure against the entire Protein Data Bank. Each hit reports a TM-score (0 to 1; >0.5 almost always implies the same fold) and an E-value. These are *structural* homologs — they may share no detectable sequence similarity.

Solvent-accessible surface area. Accessible surface area quantifies burial. A residue with SASA near zero is pac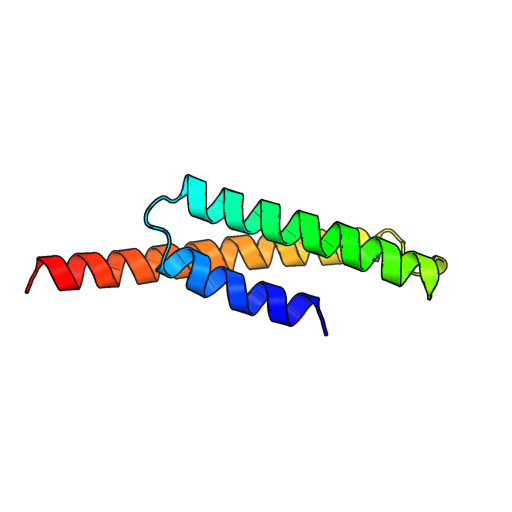ked into the hydrophobic core; one with SASA >100 Å² sits on the surface. Computed here via the Shrake–Rupley numerical algorithm with a 1.4 Å probe.

Rendered structure images. Structure images are PyMOL renders from six orthogonal camera directions. Cartoon representation draws helices as coils and strands as arrows; sticks shows the backbone as bonds; surface shows the solvent-excluded envelope. Rainbow coloring maps sequence position to hue (blue→red, N→C); chain coloring assigns a distinct color per polypeptide.

Backbone torsions (φ/ψ). φ (phi) and ψ (psi) are the two rotatable backbone dihedrals per residue: φ is the C(i-1)–N–Cα–C torsion, ψ is the N–Cα–C–N(i+1) torsion, both in degrees on (−180°, 180°]. α-helical residues cluster near (−60°, −45°); β-strand residues near (−120°, +130°). A Ramachandran plot is simply a scatter of (φ, ψ) for every residue.

Predicted aligned error. Predicted Aligned Error (PAE) is an AlphaFold confidence matrix: entry (i, j) is the expected error in the position of residue j, in ångströms, when the prediction is superimposed on the true structure at residue i. Low PAE within a block of residues means that block is internally rigid and well-predicted; high PAE between two blocks means their relative placement is uncertain even if each block individually is confident.

mmCIF coordinates. Structure coordinates are given as an mmCIF _atom_site loop: one row per atom with element, residue name, chain id, sequence number, and x/y/z position in Å. Only the four main-chain atoms per residue are included here; side chains are omitted to keep the record compact.

InterPro / GO / CATH / organism. Database cross-references. InterPro integrates a dozen domain/family signature databases into unified entries with residue-range hits. GO terms attach function/process/location labels with evidence codes. CATH codes position the fold in a four-level structural taxonomy. Organism is the NCBI-taxonomy species name.

Secondary structure (3-state, P-SEA). SS3 is a coarse helix/strand/coil call (letters a/b/c) made by the P-SEA algorithm from inter-Cα distances and dihedrals. It is less detailed than DSSP but needs only Cα positions.

Sequence. Sequence gives the chain of amino acids in standard one-letter code (A=alanine, C=cysteine, …, Y=tyrosine), read N→C. It is the only feature that is directly encoded by the gene; all structural features are derived from the folded form of this sequence.